Protein AF-A0A930HX12-F1 (afdb_monomer_lite)

Structure (mmCIF, N/CA/C/O backbone):
data_AF-A0A930HX12-F1
#
_entry.id   AF-A0A930HX12-F1
#
loop_
_atom_site.group_PDB
_atom_site.id
_atom_site.type_symbol
_atom_site.label_atom_id
_atom_site.label_alt_id
_atom_site.label_comp_id
_atom_site.label_asym_id
_atom_site.label_entity_id
_atom_site.label_seq_id
_atom_site.pdbx_PDB_ins_code
_atom_site.Cartn_x
_atom_site.Cartn_y
_atom_site.Cartn_z
_atom_site.occupancy
_atom_site.B_iso_or_equiv
_atom_site.auth_seq_id
_atom_site.auth_comp_id
_atom_site.auth_asym_id
_atom_site.auth_atom_id
_atom_site.pdbx_PDB_model_num
ATOM 1 N N . MET A 1 1 ? 62.815 2.637 -34.224 1.00 61.75 1 MET A N 1
ATOM 2 C CA . MET A 1 1 ? 62.240 3.203 -32.975 1.00 61.75 1 MET A CA 1
ATOM 3 C C . MET A 1 1 ? 61.127 4.233 -33.181 1.00 61.75 1 MET A C 1
ATOM 5 O O . MET A 1 1 ? 60.210 4.236 -32.374 1.00 61.75 1 MET A O 1
ATOM 9 N N . ARG A 1 2 ? 61.161 5.101 -34.205 1.00 70.69 2 ARG A N 1
ATOM 10 C CA . ARG A 1 2 ? 60.130 6.146 -34.388 1.00 70.69 2 ARG A CA 1
ATOM 11 C C . ARG A 1 2 ? 58.778 5.624 -34.897 1.00 70.69 2 ARG A C 1
ATOM 13 O O . ARG A 1 2 ? 57.752 6.036 -34.381 1.00 70.69 2 ARG A O 1
ATOM 20 N N . LEU A 1 3 ? 58.779 4.631 -35.789 1.00 73.81 3 LEU A N 1
ATOM 21 C CA . LEU A 1 3 ? 57.549 4.039 -36.336 1.00 73.81 3 LEU A CA 1
ATOM 22 C C . LEU A 1 3 ? 56.692 3.323 -35.274 1.00 73.81 3 LEU A C 1
ATOM 24 O O . LEU A 1 3 ? 55.491 3.538 -35.204 1.00 73.81 3 LEU A O 1
ATOM 28 N N . LYS A 1 4 ? 57.318 2.554 -34.371 1.00 62.31 4 LYS A N 1
ATOM 29 C CA . LYS A 1 4 ? 56.620 1.881 -33.258 1.00 62.31 4 LYS A CA 1
ATOM 30 C C . LYS A 1 4 ? 55.985 2.876 -32.272 1.00 62.31 4 LYS A C 1
ATOM 32 O O . LYS A 1 4 ? 54.940 2.579 -31.714 1.00 62.31 4 LYS A O 1
ATOM 37 N N . LYS A 1 5 ? 56.591 4.059 -32.088 1.00 63.56 5 LYS A N 1
ATOM 38 C CA . LYS A 1 5 ? 56.065 5.131 -31.224 1.00 63.56 5 LYS A CA 1
ATOM 39 C C . LYS A 1 5 ? 54.867 5.854 -31.850 1.00 63.56 5 LYS A C 1
ATOM 41 O O . LYS A 1 5 ? 53.943 6.189 -31.126 1.00 63.56 5 LYS A O 1
ATOM 46 N N . ILE A 1 6 ? 54.867 6.042 -33.172 1.00 75.88 6 ILE A N 1
ATOM 47 C CA . ILE A 1 6 ? 53.732 6.624 -33.913 1.00 75.88 6 ILE A CA 1
ATOM 48 C C . ILE A 1 6 ? 52.554 5.645 -33.938 1.00 75.88 6 ILE A C 1
ATOM 50 O O . ILE A 1 6 ? 51.424 6.034 -33.675 1.00 75.88 6 ILE A O 1
ATOM 54 N N . ILE A 1 7 ? 52.817 4.355 -34.174 1.00 77.19 7 ILE A N 1
ATOM 55 C CA . ILE A 1 7 ? 51.782 3.314 -34.098 1.00 77.19 7 ILE A CA 1
ATOM 56 C C . ILE A 1 7 ? 51.186 3.264 -32.688 1.00 77.19 7 ILE A C 1
ATOM 58 O O . ILE A 1 7 ? 49.970 3.251 -32.544 1.00 77.19 7 ILE A O 1
ATOM 62 N N . LEU A 1 8 ? 52.028 3.311 -31.649 1.00 78.25 8 LEU A N 1
ATOM 63 C CA . LEU A 1 8 ? 51.563 3.330 -30.264 1.00 78.25 8 LEU A CA 1
ATOM 64 C C . LEU A 1 8 ? 50.745 4.592 -29.940 1.00 78.25 8 LEU A C 1
ATOM 66 O O . LEU A 1 8 ? 49.742 4.475 -29.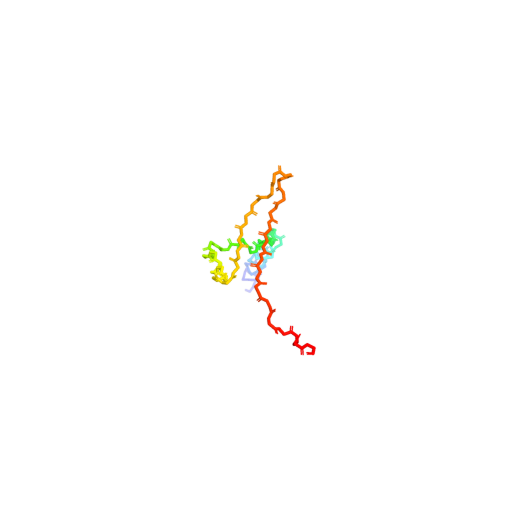244 1.00 78.25 8 LEU A O 1
ATOM 70 N N . SER A 1 9 ? 51.113 5.766 -30.474 1.00 74.31 9 SER A N 1
ATOM 71 C CA . SER A 1 9 ? 50.364 7.008 -30.233 1.00 74.31 9 SER A CA 1
ATOM 72 C C . SER A 1 9 ? 49.011 7.032 -30.946 1.00 74.31 9 SER A C 1
ATOM 74 O O . SER A 1 9 ? 48.038 7.544 -30.396 1.00 74.31 9 SER A O 1
ATOM 76 N N . LEU A 1 10 ? 48.928 6.460 -32.151 1.00 77.06 10 LEU A N 1
ATOM 77 C CA . LEU A 1 10 ? 47.670 6.312 -32.887 1.00 77.06 10 LEU A CA 1
ATOM 78 C C . LEU A 1 10 ? 46.749 5.286 -32.216 1.00 77.06 10 LEU A C 1
ATOM 80 O O . LEU A 1 10 ? 45.552 5.534 -32.093 1.00 77.06 10 LEU A O 1
ATOM 84 N N . LEU A 1 11 ? 47.307 4.184 -31.702 1.00 75.31 11 LEU A N 1
ATOM 85 C CA . LEU A 1 11 ? 46.550 3.189 -30.939 1.00 75.31 11 LEU A CA 1
ATOM 86 C C . LEU A 1 11 ? 46.010 3.779 -29.627 1.00 75.31 11 LEU A C 1
ATOM 88 O O . LEU A 1 11 ? 44.849 3.560 -29.289 1.00 75.31 11 LEU A O 1
ATOM 92 N N . SER A 1 12 ? 46.814 4.578 -28.914 1.00 66.25 12 SER A N 1
ATOM 93 C CA . SER A 1 12 ? 46.358 5.270 -27.702 1.00 66.25 12 SER A CA 1
ATOM 94 C C . SER A 1 12 ? 45.339 6.370 -27.995 1.00 66.25 12 SER A C 1
ATOM 96 O O . SER A 1 12 ? 44.400 6.531 -27.226 1.00 66.25 12 SER A O 1
ATOM 98 N N . ALA A 1 13 ? 45.477 7.103 -29.105 1.00 67.50 13 ALA A N 1
ATOM 99 C CA . ALA A 1 13 ? 44.502 8.122 -29.497 1.00 67.50 13 ALA A CA 1
ATOM 100 C C . ALA A 1 13 ? 43.147 7.494 -29.867 1.00 67.50 13 ALA A C 1
ATOM 102 O O . ALA A 1 13 ? 42.103 8.033 -29.504 1.00 67.50 13 ALA A O 1
ATOM 103 N N . LEU A 1 14 ? 43.162 6.322 -30.510 1.00 66.12 14 LEU A N 1
ATOM 104 C CA . LEU A 1 14 ? 41.956 5.546 -30.792 1.00 66.12 14 LEU A CA 1
ATOM 105 C C . LEU A 1 14 ? 41.311 5.013 -29.502 1.00 66.12 14 LEU A C 1
ATOM 107 O O . LEU A 1 14 ? 40.099 5.117 -29.344 1.00 66.12 14 LEU A O 1
ATOM 111 N N . PHE A 1 15 ? 42.118 4.530 -28.551 1.00 65.25 15 PHE A N 1
ATOM 112 C CA . PHE A 1 15 ? 41.635 4.034 -27.258 1.00 65.25 15 PHE A CA 1
ATOM 113 C C . PHE A 1 15 ? 41.004 5.148 -26.401 1.00 65.25 15 PHE A C 1
ATOM 115 O O . PHE A 1 15 ? 39.902 4.986 -25.877 1.00 65.25 15 PHE A O 1
ATOM 122 N N . VAL A 1 16 ? 41.648 6.318 -26.328 1.00 64.06 16 VAL A N 1
ATOM 123 C CA . VAL A 1 16 ? 41.124 7.504 -25.625 1.00 64.06 16 VAL A CA 1
ATOM 124 C C . VAL A 1 16 ? 39.832 8.005 -26.283 1.00 64.06 16 VAL A C 1
ATOM 126 O O . VAL A 1 16 ? 38.856 8.279 -25.581 1.00 64.06 16 VAL A O 1
ATOM 129 N N . GLY A 1 17 ? 39.775 8.031 -27.620 1.00 61.75 17 GLY A N 1
ATOM 130 C CA . GLY A 1 17 ? 38.566 8.379 -28.374 1.00 61.75 17 GLY A CA 1
ATOM 131 C C . GLY A 1 17 ? 37.394 7.426 -28.120 1.00 61.75 17 GLY A C 1
ATOM 132 O O . GLY A 1 17 ? 36.262 7.881 -27.972 1.00 61.75 17 GLY A O 1
ATOM 133 N N . THR A 1 18 ? 37.653 6.122 -27.979 1.00 60.12 18 THR A N 1
ATOM 134 C CA . THR A 1 18 ? 36.607 5.150 -27.623 1.00 60.12 18 THR A CA 1
ATOM 135 C C . THR A 1 18 ? 36.119 5.292 -26.181 1.00 60.12 18 THR A C 1
ATOM 137 O O . THR A 1 18 ? 34.934 5.110 -25.937 1.00 60.12 18 THR A O 1
ATOM 140 N N . THR A 1 19 ? 36.975 5.673 -25.226 1.00 60.72 19 THR A N 1
ATOM 141 C CA . THR A 1 19 ? 36.571 5.815 -23.811 1.00 60.72 19 THR A CA 1
ATOM 142 C C . THR A 1 19 ? 35.779 7.089 -23.500 1.00 60.72 19 THR A C 1
ATOM 144 O O . THR A 1 19 ? 34.993 7.094 -22.559 1.00 60.72 19 THR A O 1
ATOM 147 N N . LEU A 1 20 ? 35.960 8.162 -24.277 1.00 61.66 20 LEU A N 1
ATOM 148 C CA . LEU A 1 20 ? 35.302 9.461 -24.053 1.00 61.66 20 LEU A CA 1
ATOM 149 C C . LEU A 1 20 ? 33.946 9.606 -24.768 1.00 61.66 20 LEU A C 1
ATOM 151 O O . LEU A 1 20 ? 33.214 10.549 -24.482 1.00 61.66 20 LEU A O 1
ATOM 155 N N . GLY A 1 21 ? 33.615 8.710 -25.705 1.00 59.78 21 GLY A N 1
ATOM 156 C CA . GLY A 1 21 ? 32.429 8.826 -26.566 1.00 59.78 21 GLY A CA 1
ATOM 157 C C . GLY A 1 21 ? 31.229 7.957 -26.181 1.00 59.78 21 GLY A C 1
ATOM 158 O O . GLY A 1 21 ? 30.182 8.067 -26.814 1.00 59.78 21 GLY A O 1
ATOM 159 N N . LEU A 1 22 ? 31.355 7.084 -25.180 1.00 64.88 22 LEU A N 1
ATOM 160 C CA . LEU A 1 22 ? 30.248 6.239 -24.732 1.00 64.88 22 LEU A CA 1
ATOM 161 C C . LEU A 1 22 ? 29.479 6.980 -23.632 1.00 64.88 22 LEU A C 1
ATOM 163 O O . LEU A 1 22 ? 30.034 7.176 -22.550 1.00 64.88 22 LEU A O 1
ATOM 167 N N . PRO A 1 23 ? 28.219 7.400 -23.855 1.00 65.56 23 PRO A N 1
ATOM 168 C CA . PRO A 1 23 ? 27.393 7.838 -22.744 1.00 65.56 23 PRO A CA 1
ATOM 169 C C . PRO A 1 23 ? 27.264 6.655 -21.782 1.00 65.56 23 PRO A C 1
ATOM 171 O O . PRO A 1 23 ? 26.774 5.592 -22.168 1.00 65.56 23 PRO A O 1
ATOM 174 N N . SER A 1 24 ? 27.717 6.823 -20.538 1.00 68.62 24 SER A N 1
ATOM 175 C CA . SER A 1 24 ? 27.406 5.893 -19.454 1.00 68.62 24 SER A CA 1
ATOM 176 C C . SER A 1 24 ? 25.892 5.878 -19.277 1.00 68.62 24 SER A C 1
ATOM 178 O O . SER A 1 24 ? 25.331 6.706 -18.560 1.00 68.62 24 SER A O 1
ATOM 180 N N . ALA A 1 25 ? 25.214 4.970 -19.976 1.00 70.69 25 ALA A N 1
ATOM 181 C CA . ALA A 1 25 ? 23.807 4.704 -19.770 1.00 70.69 25 ALA A CA 1
ATOM 182 C C . ALA A 1 25 ? 23.685 4.058 -18.389 1.00 70.69 25 ALA A C 1
ATOM 184 O O . ALA A 1 25 ? 23.836 2.848 -18.234 1.00 70.69 25 ALA A O 1
ATOM 185 N N . ALA A 1 26 ? 23.474 4.885 -17.366 1.00 71.38 26 ALA A N 1
ATOM 186 C CA . ALA A 1 26 ? 23.037 4.421 -16.064 1.00 71.38 26 ALA A CA 1
ATOM 187 C C . ALA A 1 26 ? 21.641 3.817 -16.251 1.00 71.38 26 ALA A C 1
ATOM 189 O O . ALA A 1 26 ? 20.626 4.510 -16.218 1.00 71.38 26 ALA A O 1
ATOM 190 N N . GLN A 1 27 ? 21.598 2.523 -16.545 1.00 72.56 27 GLN A N 1
ATOM 191 C CA . GLN A 1 27 ? 20.359 1.774 -16.588 1.00 72.56 27 GLN A CA 1
ATOM 192 C C . GLN A 1 27 ? 19.928 1.584 -15.137 1.00 72.56 27 GLN A C 1
ATOM 194 O O . GLN A 1 27 ? 20.612 0.920 -14.357 1.00 72.56 27 GLN A O 1
ATOM 199 N N . ALA A 1 28 ? 18.813 2.209 -14.756 1.00 73.94 28 ALA A N 1
ATOM 200 C CA . ALA A 1 28 ? 18.146 1.850 -13.515 1.00 73.94 28 ALA A CA 1
ATOM 201 C C . ALA A 1 28 ? 17.860 0.344 -13.559 1.00 73.94 28 ALA A C 1
ATOM 203 O O . ALA A 1 28 ? 17.487 -0.180 -14.612 1.00 73.94 28 ALA A O 1
ATOM 204 N N . GLN A 1 29 ? 18.057 -0.351 -12.437 1.00 75.81 29 GLN A N 1
ATOM 205 C CA . GLN A 1 29 ? 17.655 -1.747 -12.326 1.00 75.81 29 GLN A CA 1
ATOM 206 C C . GLN A 1 29 ? 16.153 -1.802 -12.608 1.00 75.81 29 GLN A C 1
ATOM 208 O O . GLN A 1 29 ? 15.346 -1.351 -11.795 1.00 75.81 29 GLN A O 1
ATOM 213 N N . ALA A 1 30 ? 15.786 -2.290 -13.795 1.00 70.31 30 ALA A N 1
ATOM 214 C CA . ALA A 1 30 ? 14.405 -2.622 -14.078 1.00 70.31 30 ALA A CA 1
ATOM 215 C C . ALA 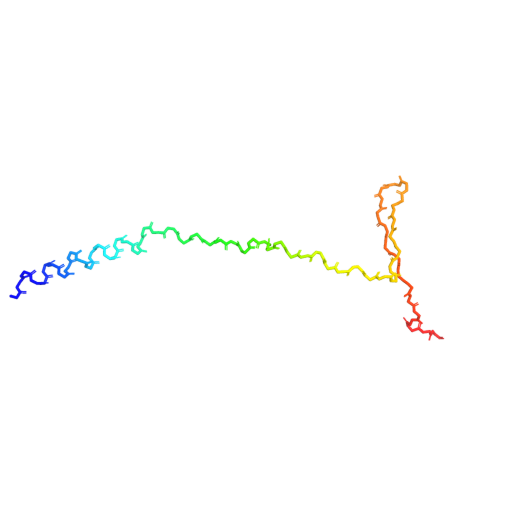A 1 30 ? 13.971 -3.612 -12.991 1.00 70.31 30 ALA A C 1
ATOM 217 O O . ALA A 1 30 ? 14.766 -4.501 -12.659 1.00 70.31 30 ALA A O 1
ATOM 218 N N . PRO A 1 31 ? 12.770 -3.467 -12.408 1.00 72.00 31 PRO A N 1
ATOM 219 C CA . PRO A 1 31 ? 12.247 -4.501 -11.540 1.00 72.00 31 PRO A CA 1
ATOM 220 C C . PRO A 1 31 ? 12.278 -5.797 -12.346 1.00 72.00 31 PRO A C 1
ATOM 222 O O . PRO A 1 31 ? 11.550 -5.933 -13.329 1.00 72.00 31 PRO A O 1
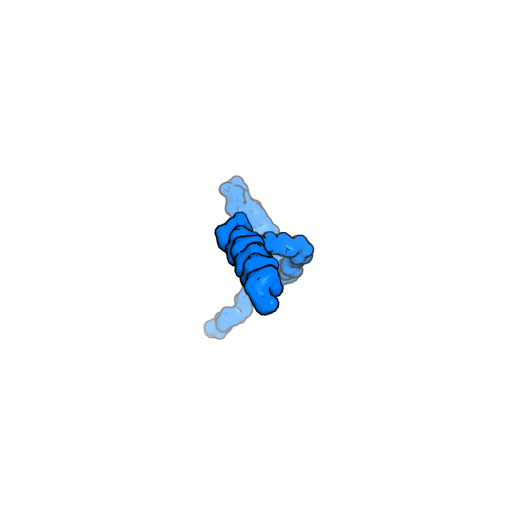ATOM 225 N N . SER A 1 32 ? 13.167 -6.722 -11.979 1.00 72.44 32 SER A N 1
ATOM 226 C CA . SER A 1 32 ? 13.059 -8.102 -12.431 1.00 72.44 32 SER A CA 1
ATOM 227 C C . SER A 1 32 ? 11.621 -8.537 -12.161 1.00 72.44 32 SER A C 1
ATOM 229 O O . SER A 1 32 ? 11.048 -8.096 -11.160 1.00 72.44 32 SER A O 1
ATOM 231 N N . GLU A 1 33 ? 11.038 -9.367 -13.026 1.00 74.88 33 GLU A N 1
ATOM 232 C CA . GLU A 1 33 ? 9.717 -9.979 -12.823 1.00 74.88 33 GLU A CA 1
ATOM 233 C C . GLU A 1 33 ? 9.763 -10.921 -11.607 1.00 74.88 33 GLU A C 1
ATOM 235 O O . GLU A 1 33 ? 9.716 -12.144 -11.709 1.00 74.88 33 GLU A O 1
ATOM 240 N N . MET A 1 34 ? 9.954 -10.345 -10.423 1.00 77.06 34 MET A N 1
ATOM 241 C CA . MET A 1 34 ? 9.938 -11.041 -9.160 1.00 77.06 34 MET A CA 1
ATOM 242 C C . MET A 1 34 ? 8.492 -11.455 -8.926 1.00 77.06 34 MET A C 1
ATOM 244 O O . MET A 1 34 ? 7.593 -10.611 -9.037 1.00 77.06 34 MET A O 1
ATOM 248 N N . PRO A 1 35 ? 8.251 -12.733 -8.599 1.00 80.69 35 PRO A N 1
ATOM 249 C CA . PRO A 1 35 ? 6.935 -13.169 -8.187 1.00 80.69 35 PRO A CA 1
ATOM 250 C C . PRO A 1 35 ? 6.414 -12.249 -7.075 1.00 80.69 35 PRO A C 1
ATOM 252 O O . PRO A 1 35 ? 7.193 -11.865 -6.192 1.00 80.69 35 PRO A O 1
ATOM 255 N N . PRO A 1 36 ? 5.126 -11.872 -7.104 1.00 81.50 36 PRO A N 1
ATOM 256 C CA . PRO A 1 36 ? 4.553 -11.066 -6.040 1.00 81.50 36 PRO A CA 1
ATOM 257 C C . PRO A 1 36 ? 4.753 -11.780 -4.703 1.00 81.50 36 PRO A C 1
ATOM 259 O O . PRO A 1 36 ? 4.596 -13.000 -4.608 1.00 81.50 36 PRO A O 1
ATOM 262 N N . LEU A 1 37 ? 5.112 -11.014 -3.671 1.00 86.56 37 LEU A N 1
ATOM 263 C CA . LEU A 1 37 ? 5.245 -11.561 -2.327 1.00 86.56 37 LEU A CA 1
ATOM 264 C C . LEU A 1 37 ? 3.917 -12.198 -1.898 1.00 86.56 37 LEU A C 1
ATOM 266 O O . LEU A 1 37 ? 2.849 -11.647 -2.189 1.00 86.56 37 LEU A O 1
ATOM 270 N N . PRO A 1 38 ? 3.966 -13.341 -1.195 1.00 89.38 38 PRO A N 1
ATOM 271 C CA . PRO A 1 38 ? 2.761 -13.941 -0.658 1.00 89.38 38 PRO A CA 1
ATOM 272 C C . PRO A 1 38 ? 2.099 -12.972 0.325 1.00 89.38 38 PRO A C 1
ATOM 274 O O . PRO A 1 38 ? 2.758 -12.365 1.170 1.00 89.38 38 PRO A O 1
ATOM 277 N N . ILE A 1 39 ? 0.782 -12.830 0.205 1.00 89.38 39 ILE A N 1
ATOM 278 C CA . ILE A 1 39 ? -0.023 -12.034 1.132 1.00 89.38 39 ILE A CA 1
ATOM 279 C C . ILE A 1 39 ? -0.212 -12.837 2.424 1.00 89.38 39 ILE A C 1
ATOM 281 O O . ILE A 1 39 ? -0.446 -14.045 2.383 1.00 89.38 39 ILE A O 1
ATOM 285 N N . ASP A 1 40 ? -0.133 -12.159 3.571 1.00 94.50 40 ASP A N 1
ATOM 286 C CA . ASP A 1 40 ? -0.445 -12.750 4.873 1.00 94.50 40 ASP A CA 1
ATOM 287 C C . ASP A 1 40 ? -1.897 -13.257 4.895 1.00 94.50 40 ASP A C 1
ATOM 289 O O . ASP A 1 40 ? -2.852 -12.492 4.755 1.00 94.50 40 ASP A O 1
ATOM 293 N N . THR A 1 41 ? -2.056 -14.567 5.092 1.00 94.62 41 THR A N 1
ATOM 294 C CA . THR A 1 41 ? -3.357 -15.254 5.096 1.00 94.62 41 THR A CA 1
ATOM 295 C C . THR A 1 41 ? -4.317 -14.767 6.186 1.00 94.62 41 THR A C 1
ATOM 297 O O . THR A 1 41 ? -5.525 -14.961 6.057 1.00 94.62 41 THR A O 1
ATOM 300 N N . ALA A 1 42 ? -3.817 -14.114 7.243 1.00 96.25 42 ALA A N 1
ATOM 301 C CA . ALA A 1 42 ? -4.651 -13.534 8.294 1.00 96.25 42 ALA A CA 1
ATOM 302 C C . ALA A 1 42 ? -5.291 -12.192 7.887 1.00 96.25 42 ALA A C 1
ATOM 304 O O . ALA A 1 42 ? -6.154 -11.677 8.606 1.00 96.25 42 ALA A O 1
ATOM 305 N N . VAL A 1 43 ? -4.876 -11.608 6.757 1.00 97.00 43 VAL A N 1
ATOM 306 C CA . VAL A 1 43 ? -5.388 -10.325 6.269 1.00 97.00 43 VAL A CA 1
ATOM 307 C C . VAL A 1 43 ? -6.664 -10.533 5.458 1.00 97.00 43 VAL A C 1
ATOM 309 O O . VAL A 1 43 ? -6.697 -11.257 4.465 1.00 97.00 43 VAL A O 1
ATOM 312 N N . ARG A 1 44 ? -7.724 -9.821 5.839 1.00 96.75 44 ARG A N 1
ATOM 313 C CA . ARG A 1 44 ? -8.970 -9.712 5.073 1.00 96.75 44 ARG A CA 1
ATOM 314 C C . ARG A 1 44 ? -8.938 -8.449 4.221 1.00 96.75 44 AR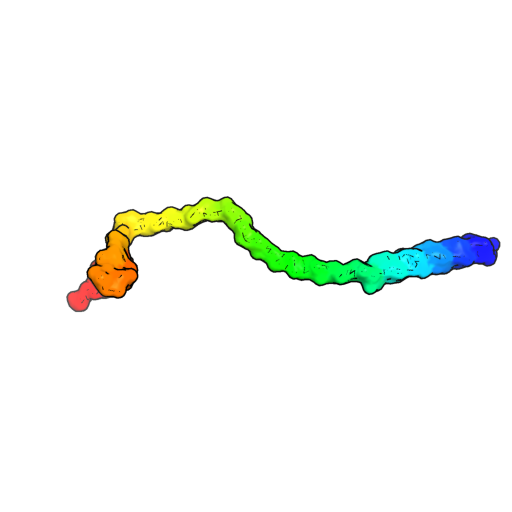G A C 1
ATOM 316 O O . ARG A 1 44 ? -8.697 -7.364 4.749 1.00 96.75 44 ARG A O 1
ATOM 323 N N . ILE A 1 45 ? -9.214 -8.591 2.926 1.00 96.88 45 ILE A N 1
ATOM 324 C CA . ILE A 1 45 ? -9.128 -7.511 1.932 1.00 96.88 45 ILE A CA 1
ATOM 325 C C . ILE A 1 45 ? -10.499 -7.299 1.284 1.00 96.88 45 ILE A C 1
ATOM 327 O O . ILE A 1 45 ? -11.200 -8.267 0.993 1.00 96.88 45 ILE A O 1
ATOM 331 N N . GLY A 1 46 ? -10.878 -6.048 1.025 1.00 97.38 46 GLY A N 1
ATOM 332 C CA . GLY A 1 46 ? -12.079 -5.730 0.250 1.00 97.38 46 GLY A CA 1
ATOM 333 C C . GLY A 1 46 ? -12.164 -4.262 -0.156 1.00 97.38 46 GLY A C 1
ATOM 334 O O . GLY A 1 46 ? -11.252 -3.480 0.112 1.00 97.38 46 GLY A O 1
ATOM 335 N N . LYS A 1 47 ? -13.262 -3.885 -0.821 1.00 98.31 47 LYS A N 1
ATOM 336 C CA . LYS A 1 47 ? -13.544 -2.505 -1.242 1.00 98.31 47 LYS A CA 1
ATOM 337 C C . LYS A 1 47 ? -14.843 -1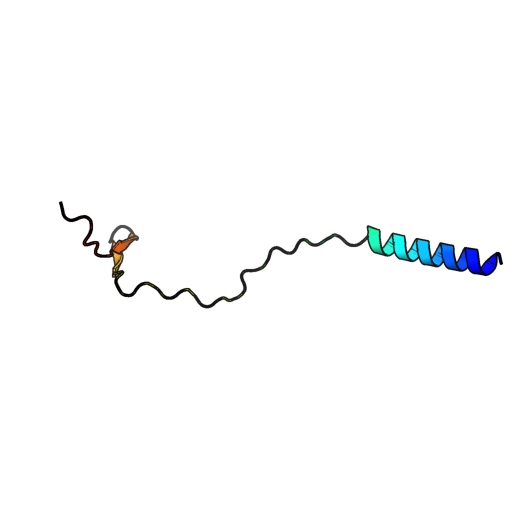.997 -0.629 1.00 98.31 47 LYS A C 1
ATOM 339 O O . LYS A 1 47 ? -15.848 -2.702 -0.622 1.00 98.31 47 LYS A O 1
ATOM 344 N N . LEU A 1 48 ? -14.814 -0.766 -0.137 1.00 97.94 48 LEU A N 1
ATOM 345 C CA . LEU A 1 48 ? -15.976 -0.040 0.357 1.00 97.94 48 LEU A CA 1
ATOM 346 C C . LEU A 1 48 ? -16.783 0.564 -0.811 1.00 97.94 48 LEU A C 1
ATOM 348 O O . LEU A 1 48 ? -16.217 0.798 -1.883 1.00 97.94 48 LEU A O 1
ATOM 352 N N . PRO A 1 49 ? -18.078 0.893 -0.618 1.00 98.06 49 PRO A N 1
ATOM 353 C CA . PRO A 1 49 ? -18.908 1.519 -1.656 1.00 98.06 49 PRO A C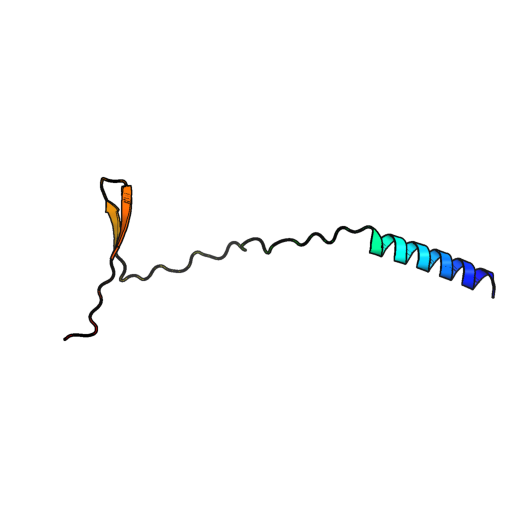A 1
ATOM 354 C C . PRO A 1 49 ? -18.376 2.864 -2.173 1.00 98.06 49 PRO A C 1
ATOM 356 O O . PRO A 1 49 ? -18.676 3.254 -3.295 1.00 98.06 49 PRO A O 1
ATOM 359 N N . ASN A 1 50 ? -17.562 3.563 -1.377 1.00 98.12 50 ASN A N 1
ATOM 360 C CA . ASN A 1 50 ? -16.886 4.802 -1.773 1.00 98.12 50 ASN A CA 1
ATOM 361 C C . ASN A 1 50 ? -15.574 4.571 -2.554 1.00 98.12 50 ASN A C 1
ATOM 363 O O . ASN A 1 50 ? -14.856 5.526 -2.837 1.00 98.12 50 ASN A O 1
ATOM 367 N N . GLY A 1 51 ? -15.231 3.319 -2.868 1.00 98.00 51 GLY A N 1
ATOM 368 C CA . GLY A 1 51 ? -14.046 2.949 -3.642 1.00 98.00 51 GLY A CA 1
ATOM 369 C C . GLY A 1 51 ? -12.770 2.719 -2.825 1.00 98.00 51 GLY A C 1
ATOM 370 O O . GLY A 1 51 ? -11.773 2.273 -3.397 1.00 98.00 51 GLY A O 1
ATOM 371 N N . LEU A 1 52 ? -12.775 2.959 -1.508 1.00 98.31 52 LEU A N 1
ATOM 372 C CA . LEU A 1 52 ? -11.603 2.703 -0.663 1.00 98.31 52 LEU A CA 1
ATOM 373 C C . LEU A 1 52 ? -11.353 1.201 -0.498 1.00 98.31 52 LEU A C 1
ATOM 375 O O . LEU A 1 52 ? -12.286 0.427 -0.299 1.00 98.31 52 LEU A O 1
ATOM 379 N N . THR A 1 53 ? -10.086 0.792 -0.540 1.00 98.31 53 THR A N 1
ATOM 380 C CA . THR A 1 53 ? -9.675 -0.597 -0.280 1.00 98.31 53 THR A CA 1
ATOM 381 C C . THR A 1 53 ? -9.259 -0.736 1.180 1.00 98.31 53 THR A C 1
ATOM 383 O O . THR A 1 53 ? -8.467 0.071 1.661 1.00 98.31 53 THR A O 1
ATOM 386 N N . TYR A 1 54 ? -9.782 -1.737 1.886 1.00 97.25 54 TYR A N 1
ATOM 387 C CA . TYR A 1 54 ? -9.428 -2.003 3.281 1.00 97.25 54 TYR A CA 1
ATOM 388 C C . TYR A 1 54 ? -8.581 -3.269 3.419 1.00 97.25 54 TYR A C 1
ATOM 390 O O . TYR A 1 54 ? -8.726 -4.217 2.647 1.00 97.25 54 TYR A O 1
ATOM 398 N N . PHE A 1 55 ? -7.744 -3.278 4.458 1.00 97.19 55 PHE A N 1
ATOM 399 C CA . PHE A 1 55 ? -6.940 -4.413 4.902 1.00 97.19 55 PHE A CA 1
ATOM 400 C C . PHE A 1 55 ? -7.138 -4.554 6.411 1.00 97.19 55 PHE A C 1
ATOM 402 O O . PHE A 1 55 ? -6.844 -3.623 7.159 1.00 97.19 55 PHE A O 1
ATOM 409 N N . ILE A 1 56 ? -7.674 -5.686 6.861 1.00 97.00 56 ILE A N 1
ATOM 410 C CA . ILE A 1 56 ? -7.963 -5.936 8.278 1.00 97.00 56 ILE A CA 1
ATOM 411 C C . ILE A 1 56 ? -7.186 -7.171 8.714 1.00 97.00 56 ILE A C 1
ATOM 413 O O . ILE A 1 56 ? -7.385 -8.249 8.156 1.00 97.00 56 ILE A O 1
ATOM 417 N N . ARG A 1 57 ? -6.340 -7.022 9.736 1.00 96.31 57 ARG A N 1
ATOM 418 C CA . ARG A 1 57 ? -5.678 -8.130 10.428 1.00 96.31 57 ARG A CA 1
ATOM 419 C C . ARG A 1 57 ? -5.973 -8.031 11.914 1.00 96.31 57 ARG A C 1
ATOM 421 O O . ARG A 1 57 ? -5.912 -6.948 12.488 1.00 96.31 57 ARG A O 1
ATOM 428 N N . HIS A 1 58 ? -6.297 -9.163 12.521 1.00 94.94 58 HIS A N 1
ATOM 429 C CA . HIS A 1 58 ? -6.529 -9.240 13.956 1.00 94.94 58 HIS A CA 1
ATOM 430 C C . HIS A 1 58 ? -5.221 -9.045 14.736 1.00 94.94 58 HIS A C 1
ATOM 432 O O . HIS A 1 58 ? -4.191 -9.604 14.349 1.00 94.94 58 HIS A O 1
ATOM 438 N N . ASN A 1 59 ? -5.260 -8.258 15.813 1.00 93.62 59 ASN A N 1
ATOM 439 C CA . ASN A 1 59 ? -4.141 -8.080 16.734 1.00 93.62 59 ASN A CA 1
ATOM 440 C C . ASN A 1 59 ? -4.609 -8.368 18.163 1.00 93.62 59 ASN A C 1
ATOM 442 O O . ASN A 1 59 ? -5.565 -7.760 18.636 1.00 93.62 59 ASN A O 1
ATOM 446 N N . GLU A 1 60 ? -3.928 -9.293 18.830 1.00 92.94 60 GLU A N 1
ATOM 447 C CA . GLU A 1 60 ? -4.250 -9.723 20.191 1.00 92.94 60 GLU A CA 1
ATOM 448 C C . GLU A 1 60 ? -3.462 -8.940 21.253 1.00 92.94 60 GLU A C 1
ATOM 450 O O . GLU A 1 60 ? -3.730 -9.137 22.430 1.00 92.94 60 GLU A O 1
ATOM 455 N N . GLU A 1 61 ? -2.495 -8.083 20.889 1.00 91.75 61 GLU A N 1
ATOM 456 C CA . GLU A 1 61 ? -1.516 -7.538 21.846 1.00 91.75 61 GLU A CA 1
ATOM 457 C C . GLU A 1 61 ? -1.274 -6.011 21.755 1.00 91.75 61 GLU A C 1
ATOM 459 O O . GLU A 1 61 ? -1.280 -5.449 20.656 1.00 91.75 61 GLU A O 1
ATOM 464 N N . PRO A 1 62 ? -0.971 -5.340 22.891 1.00 87.69 62 PRO A N 1
ATOM 465 C CA . PRO A 1 62 ? -1.062 -5.871 24.250 1.00 87.69 62 PRO A CA 1
ATOM 466 C C . PRO A 1 62 ? -2.527 -5.988 24.687 1.00 87.69 62 PRO A C 1
ATOM 468 O O . PRO A 1 62 ? -3.378 -5.191 24.293 1.00 87.69 62 PRO A O 1
ATOM 471 N N . LYS A 1 63 ? -2.813 -6.973 25.535 1.00 83.88 63 LYS A N 1
ATOM 472 C CA . LYS A 1 63 ? -4.070 -7.013 26.285 1.00 83.88 63 LYS A CA 1
ATOM 473 C C . LYS A 1 63 ? -3.839 -6.203 27.553 1.00 83.88 63 LYS A C 1
ATOM 475 O O . LYS A 1 63 ? -2.881 -6.487 28.269 1.00 83.88 63 LYS A O 1
ATOM 480 N N . GLY A 1 64 ? -4.624 -5.143 27.731 1.00 74.50 64 GLY A N 1
ATOM 481 C CA . GLY A 1 64 ? -4.582 -4.306 28.933 1.00 74.50 64 GLY A CA 1
ATOM 482 C C . GLY A 1 64 ? -4.992 -5.053 30.192 1.00 74.50 64 GLY A C 1
ATOM 483 O O . GLY A 1 64 ? -5.579 -6.153 30.067 1.00 74.50 64 GLY A O 1
#

pLDDT: mean 80.44, std 13.35, range [59.78, 98.31]

Secondary structure (DSSP, 8-state):
-HHHHHHHHHHHHHHHHHHHSS-----------PPPPPPPTT-EEEE-TTS-EEEE--------

Foldseek 3Di:
DVVVVVVVVVVVVVVVVVVVPDPPPPDDPDPDPPPPDDDDPQWDWDADPVGDIDIDHDDCPDDD

Radius of gyration: 31.09 Å; chains: 1; bounding box: 81×25×65 Å

Sequence (64 aa):
MRLKKIILSLLSALFVGTTLGLPSAAQAQAPSEMPPLPIDTAVRIGKLPNGLTYFIRHNEEPKG